Protein AF-A0A917HRB7-F1 (afdb_monomer)

Mean predicted aligned error: 7.83 Å

Sequence (64 aa):
MQATLQTYRDGTLTLRMDQAAAQAVFASILFASKFHDGIAPLTAVAKSGMASIDSDEKGLQPCQ

Radius of gyration: 14.27 Å; Cα contacts (8 Å, |Δi|>4): 53; chains: 1; bounding box: 45×18×31 Å

pLDDT: mean 83.52, std 14.59, range [42.59, 94.56]

Organism: NCBI:txid1560005

Secondary structure (DSSP, 8-state):
--EEEEE-TTS-EEEEE-HHHHHHHHHHHHHHTTT-TTTGGG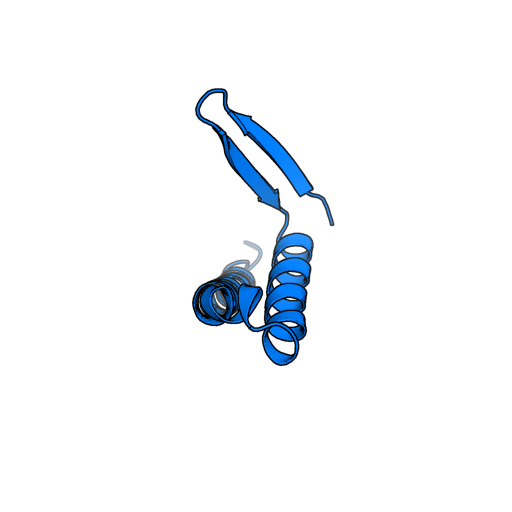HHHHHHHHHHHHHHHTT-----

Foldseek 3Di:
DDWDWDADPVRDIDIDDDLVRLLVVLVVLCVVLVPDVVSVVCVVVSVVSNVVSVVVVVVDDPDD

Solvent-accessible surface area (backbone atoms only — not comparable to full-atom values): 3851 Å² total; per-residue (Å²): 121,51,74,47,79,46,79,45,97,89,74,50,74,48,77,48,57,40,72,68,34,47,48,54,49,29,51,48,47,51,56,48,28,76,80,32,77,92,43,39,81,48,39,65,57,28,53,52,52,49,55,53,55,59,54,52,68,73,65,68,68,78,86,127

Nearest PDB structures (foldseek):
  2pwo-assembly1_B  TM=4.167E-01  e=5.444E+00  Human immunodeficiency virus 1
  2x83-assembly1_A  TM=3.748E-01  e=8.143E+00  Human immunodeficiency virus type 1 lw12.3 isolate
  2rp4-assembly1_A  TM=3.591E-01  e=8.709E+00  Drosophila melanogaster

Structure (mmCIF, N/CA/C/O backbone):
data_AF-A0A917HRB7-F1
#
_entry.id   AF-A0A917HRB7-F1
#
loop_
_atom_site.group_PDB
_atom_site.id
_atom_site.type_symbol
_atom_site.label_atom_id
_atom_site.label_alt_id
_atom_site.label_comp_id
_atom_site.label_asym_id
_atom_site.label_entity_id
_atom_site.label_seq_id
_atom_site.pdbx_PDB_ins_code
_atom_site.Cartn_x
_atom_site.Cartn_y
_atom_site.Cartn_z
_atom_site.occupancy
_atom_site.B_iso_or_equiv
_atom_site.auth_seq_id
_atom_site.auth_comp_id
_atom_site.auth_asym_id
_atom_site.auth_atom_id
_atom_site.pdbx_PDB_model_num
ATOM 1 N N . MET A 1 1 ? 11.702 9.099 -8.233 1.00 69.06 1 MET A N 1
ATOM 2 C CA . MET A 1 1 ? 10.347 9.020 -7.672 1.00 69.06 1 MET A CA 1
ATOM 3 C C . MET A 1 1 ? 9.359 9.557 -8.693 1.00 69.06 1 MET A C 1
ATOM 5 O O . MET A 1 1 ? 9.196 10.761 -8.846 1.00 69.06 1 MET A O 1
ATOM 9 N N . GLN A 1 2 ? 8.754 8.643 -9.430 1.00 80.81 2 GLN A N 1
ATOM 10 C CA . GLN A 1 2 ? 7.762 8.846 -10.463 1.00 80.81 2 GLN A CA 1
ATOM 11 C C . GLN A 1 2 ? 6.601 7.894 -10.187 1.00 80.81 2 GLN A C 1
ATOM 13 O O . GLN A 1 2 ? 6.792 6.739 -9.797 1.00 80.81 2 GLN A O 1
ATOM 18 N N . ALA A 1 3 ? 5.393 8.399 -10.400 1.00 83.69 3 ALA A N 1
ATOM 19 C CA . ALA A 1 3 ? 4.172 7.623 -10.333 1.00 83.69 3 ALA A CA 1
ATOM 20 C C . ALA A 1 3 ? 3.264 8.023 -11.495 1.00 83.69 3 ALA A C 1
ATOM 22 O O . ALA A 1 3 ? 3.156 9.200 -11.838 1.00 83.69 3 ALA A O 1
ATOM 23 N N . THR A 1 4 ? 2.604 7.044 -12.100 1.00 89.00 4 THR A N 1
ATOM 24 C CA . THR A 1 4 ? 1.642 7.253 -13.180 1.00 89.00 4 THR A CA 1
ATOM 25 C C . THR A 1 4 ? 0.336 6.577 -12.812 1.00 89.00 4 THR A C 1
ATOM 27 O O . THR A 1 4 ? 0.296 5.368 -12.588 1.00 89.00 4 THR A O 1
ATOM 30 N N . LEU A 1 5 ? -0.733 7.367 -12.758 1.00 88.88 5 LEU A N 1
ATOM 31 C CA . LEU A 1 5 ? -2.089 6.891 -12.528 1.00 88.88 5 LEU A CA 1
ATOM 32 C C . LEU A 1 5 ? -2.790 6.716 -13.875 1.00 88.88 5 LEU A C 1
ATOM 34 O O . LEU A 1 5 ? -2.853 7.649 -14.673 1.00 88.88 5 LEU A O 1
ATOM 38 N N . GLN A 1 6 ? -3.336 5.531 -14.113 1.00 90.25 6 GLN A N 1
ATOM 39 C CA . GLN A 1 6 ? -4.233 5.259 -15.228 1.00 90.25 6 GLN A CA 1
ATOM 40 C C . GLN A 1 6 ? -5.603 4.895 -14.686 1.00 90.25 6 GLN A C 1
ATOM 42 O O . GLN A 1 6 ? -5.730 4.023 -13.825 1.00 90.25 6 GLN A O 1
ATOM 47 N N . THR A 1 7 ? -6.621 5.576 -15.195 1.00 91.31 7 THR A N 1
ATOM 48 C CA . THR A 1 7 ? -8.013 5.337 -14.834 1.00 91.31 7 THR A CA 1
ATOM 49 C C . THR A 1 7 ? -8.702 4.597 -15.971 1.00 91.31 7 THR A C 1
ATOM 51 O O . THR A 1 7 ? -8.531 4.926 -17.146 1.00 91.31 7 THR A O 1
ATOM 54 N N . TYR A 1 8 ? -9.458 3.565 -15.625 1.00 89.69 8 TYR A N 1
ATOM 55 C CA . TYR A 1 8 ? -10.194 2.742 -16.571 1.00 89.69 8 TYR A CA 1
ATOM 56 C C . TYR A 1 8 ? -11.696 3.023 -16.432 1.00 89.69 8 TYR A C 1
ATOM 58 O O . TYR A 1 8 ? -12.182 3.467 -15.389 1.00 89.69 8 TYR A O 1
ATOM 66 N N . ARG A 1 9 ? -12.450 2.824 -17.522 1.00 88.31 9 ARG A N 1
ATOM 67 C CA . ARG A 1 9 ? -13.889 3.159 -17.590 1.00 88.31 9 ARG A CA 1
ATOM 68 C C . ARG A 1 9 ? -14.776 2.264 -16.719 1.00 88.31 9 ARG A C 1
ATOM 70 O O . ARG A 1 9 ? -15.925 2.613 -16.482 1.00 88.31 9 ARG A O 1
ATOM 77 N N . ASP A 1 10 ? -14.249 1.138 -16.260 1.00 91.38 10 ASP A N 1
ATOM 78 C CA . ASP A 1 10 ? -14.868 0.223 -15.298 1.00 91.38 10 ASP A CA 1
ATOM 79 C C . ASP A 1 10 ? -14.738 0.711 -13.840 1.00 91.38 10 ASP A C 1
ATOM 81 O O . ASP A 1 10 ? -15.215 0.047 -12.925 1.00 91.38 10 ASP A O 1
ATOM 85 N N . GLY A 1 11 ? -14.111 1.872 -13.617 1.00 87.31 11 GLY A N 1
ATOM 86 C CA . GLY A 1 11 ? -13.858 2.422 -12.285 1.00 87.31 11 GLY A CA 1
ATOM 87 C C . GLY A 1 11 ? -12.563 1.913 -11.652 1.00 87.31 11 GLY A C 1
ATOM 88 O O . GLY A 1 11 ? -12.235 2.317 -10.536 1.00 87.31 11 GLY A O 1
ATOM 89 N N . THR A 1 12 ? -11.801 1.072 -12.357 1.00 88.50 12 THR A N 1
ATOM 90 C CA . THR A 1 12 ? -10.509 0.577 -11.882 1.00 88.50 12 THR A CA 1
ATOM 91 C C . THR A 1 12 ? -9.428 1.645 -12.052 1.00 88.50 12 THR A C 1
ATOM 93 O O . THR A 1 12 ? -9.383 2.389 -13.035 1.00 88.50 12 THR A O 1
ATOM 96 N N . LEU A 1 13 ? -8.514 1.714 -11.086 1.00 89.31 13 LEU A N 1
ATOM 97 C CA . LEU A 1 13 ? -7.347 2.589 -11.111 1.00 89.31 13 LEU A CA 1
ATOM 98 C C . LEU A 1 13 ? -6.090 1.723 -11.067 1.00 89.31 13 LEU A C 1
ATOM 100 O O . LEU A 1 13 ? -5.945 0.883 -10.183 1.00 89.31 13 LEU A O 1
ATOM 104 N N . THR A 1 14 ? -5.170 1.929 -12.004 1.00 88.38 14 THR A N 1
ATOM 105 C CA . THR A 1 14 ? -3.833 1.329 -11.950 1.00 88.38 14 THR A CA 1
ATOM 106 C C . THR A 1 14 ? -2.817 2.409 -11.639 1.00 88.38 14 THR A C 1
ATOM 108 O O . THR A 1 14 ? -2.756 3.430 -12.321 1.00 88.38 14 THR A O 1
ATOM 111 N N . LEU A 1 15 ? -1.991 2.162 -10.630 1.00 86.44 15 LEU A N 1
ATOM 112 C CA . LEU A 1 15 ? -0.899 3.04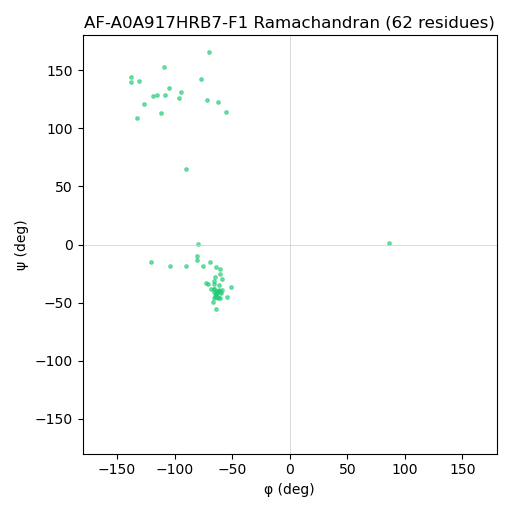2 -10.249 1.00 86.44 15 LEU A CA 1
ATOM 113 C C . LEU 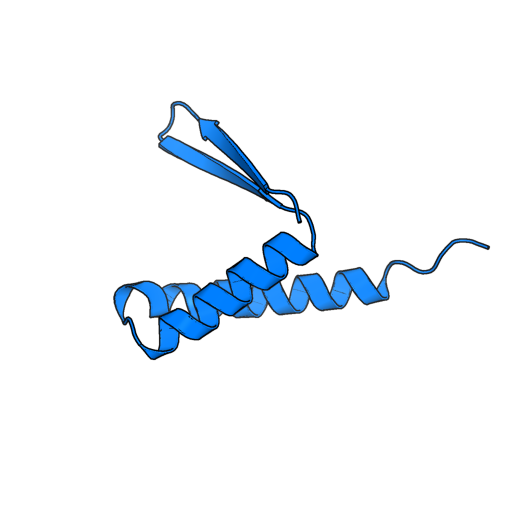A 1 15 ? 0.420 2.335 -10.561 1.00 86.44 15 LEU A C 1
ATOM 115 O O . LEU A 1 15 ? 0.733 1.309 -9.963 1.00 86.44 15 LEU A O 1
ATOM 119 N N . ARG A 1 16 ? 1.179 2.861 -11.524 1.00 87.38 16 ARG A N 1
ATOM 120 C CA . ARG A 1 16 ? 2.553 2.419 -11.787 1.00 87.38 16 ARG A CA 1
ATOM 121 C C . ARG A 1 16 ? 3.513 3.323 -11.039 1.00 87.38 16 ARG A C 1
ATOM 123 O O . ARG A 1 16 ? 3.382 4.540 -11.112 1.00 87.38 16 ARG A O 1
ATOM 130 N N . MET A 1 17 ? 4.458 2.734 -10.322 1.00 87.19 17 MET A N 1
ATOM 131 C CA . MET A 1 17 ? 5.397 3.448 -9.462 1.00 87.19 17 MET A CA 1
ATOM 132 C C . MET A 1 17 ? 6.789 2.860 -9.639 1.00 87.19 17 MET A C 1
ATOM 134 O O . MET A 1 17 ? 6.916 1.648 -9.814 1.00 87.19 17 MET A O 1
ATOM 138 N N . ASP A 1 18 ? 7.817 3.708 -9.584 1.00 89.69 18 ASP A N 1
ATOM 139 C CA . ASP A 1 18 ? 9.179 3.216 -9.362 1.00 89.69 18 ASP A CA 1
ATOM 140 C C . ASP A 1 18 ? 9.346 2.696 -7.925 1.00 89.69 18 ASP A C 1
ATOM 142 O O . ASP A 1 18 ? 8.506 2.944 -7.055 1.00 89.69 18 ASP A O 1
ATOM 146 N N . GLN A 1 19 ? 10.427 1.957 -7.675 1.00 88.12 19 GLN A N 1
ATOM 147 C CA . GLN A 1 19 ? 10.684 1.307 -6.390 1.00 88.12 19 GLN A CA 1
ATOM 148 C C . GLN A 1 19 ? 10.638 2.294 -5.210 1.00 88.12 19 GLN A C 1
ATOM 150 O O . GLN A 1 19 ? 9.966 2.036 -4.210 1.00 88.12 19 GLN A O 1
ATOM 155 N N . ALA A 1 20 ? 11.279 3.459 -5.352 1.00 89.00 20 ALA A N 1
ATOM 156 C CA . ALA A 1 20 ? 11.305 4.490 -4.316 1.00 89.00 20 ALA A CA 1
ATOM 157 C C . ALA A 1 20 ? 9.907 5.084 -4.072 1.00 89.00 20 ALA A C 1
ATOM 159 O O . ALA A 1 20 ? 9.521 5.343 -2.930 1.00 89.00 20 ALA A O 1
ATOM 160 N N . ALA A 1 21 ? 9.118 5.265 -5.135 1.00 89.44 21 ALA A N 1
ATOM 161 C CA . ALA A 1 21 ? 7.733 5.704 -5.027 1.00 89.44 21 ALA A CA 1
ATOM 162 C C . ALA A 1 21 ? 6.848 4.668 -4.314 1.00 89.44 21 ALA A C 1
ATOM 164 O O . ALA A 1 21 ? 6.084 5.031 -3.417 1.00 89.44 21 ALA A O 1
ATOM 165 N N . ALA A 1 22 ? 6.986 3.386 -4.655 1.00 89.88 22 ALA A N 1
ATOM 166 C CA . ALA A 1 22 ? 6.237 2.303 -4.024 1.00 89.88 22 ALA A CA 1
ATOM 167 C C . ALA A 1 22 ? 6.585 2.161 -2.530 1.00 89.88 22 ALA A C 1
ATOM 169 O O . ALA A 1 22 ? 5.688 2.048 -1.691 1.00 89.88 22 ALA A O 1
ATOM 170 N N . GLN A 1 23 ? 7.872 2.253 -2.180 1.00 91.50 23 GLN A N 1
ATOM 171 C CA . GLN A 1 23 ? 8.337 2.193 -0.794 1.00 91.50 23 GLN A CA 1
ATOM 172 C C . GLN A 1 23 ? 7.743 3.327 0.051 1.00 91.50 23 GLN A C 1
ATOM 174 O O . GLN A 1 23 ? 7.222 3.080 1.140 1.00 91.50 23 GLN A O 1
ATOM 179 N N . ALA A 1 24 ? 7.755 4.561 -0.464 1.00 93.06 24 ALA A N 1
ATOM 180 C CA . ALA A 1 24 ? 7.184 5.713 0.231 1.00 93.06 24 ALA A CA 1
ATOM 181 C C . ALA A 1 24 ? 5.674 5.557 0.477 1.00 93.06 24 ALA A C 1
ATOM 183 O O . ALA A 1 24 ? 5.183 5.907 1.554 1.00 93.06 24 ALA A O 1
ATOM 184 N N . VAL A 1 25 ? 4.932 4.995 -0.484 1.00 92.56 25 VAL A N 1
ATOM 185 C CA . VAL A 1 25 ? 3.493 4.735 -0.333 1.00 92.56 25 VAL A CA 1
ATOM 186 C C . VAL A 1 25 ? 3.231 3.677 0.728 1.00 92.56 25 VAL A C 1
ATOM 188 O O . VAL A 1 25 ? 2.432 3.914 1.634 1.00 92.56 25 VAL A O 1
ATOM 191 N N . PHE A 1 26 ? 3.915 2.532 0.674 1.00 93.25 26 PHE A N 1
ATOM 192 C CA . PHE A 1 26 ? 3.714 1.485 1.674 1.00 93.25 26 PHE A CA 1
ATOM 193 C C . PHE A 1 26 ? 4.113 1.947 3.077 1.00 93.25 26 PHE A C 1
ATOM 195 O O . PHE A 1 26 ? 3.360 1.712 4.022 1.00 93.25 26 PHE A O 1
ATOM 202 N N . ALA A 1 27 ? 5.222 2.676 3.223 1.00 93.69 27 ALA A N 1
ATOM 203 C CA . ALA A 1 27 ? 5.611 3.279 4.496 1.00 93.69 27 ALA A CA 1
ATOM 204 C C . ALA A 1 27 ? 4.541 4.255 5.018 1.00 93.69 27 ALA A C 1
ATOM 206 O O . ALA A 1 27 ? 4.197 4.219 6.201 1.00 93.69 27 ALA A O 1
ATOM 207 N N . SER A 1 28 ? 3.962 5.071 4.131 1.00 93.38 28 SER A N 1
ATOM 208 C CA . SER A 1 28 ? 2.886 6.010 4.475 1.00 93.38 28 SER A CA 1
ATOM 209 C C . SER A 1 28 ? 1.617 5.290 4.934 1.00 93.38 28 SER A C 1
ATOM 211 O O . SER A 1 28 ? 1.026 5.678 5.940 1.00 93.38 28 SER A O 1
ATOM 213 N N . ILE A 1 29 ? 1.225 4.205 4.257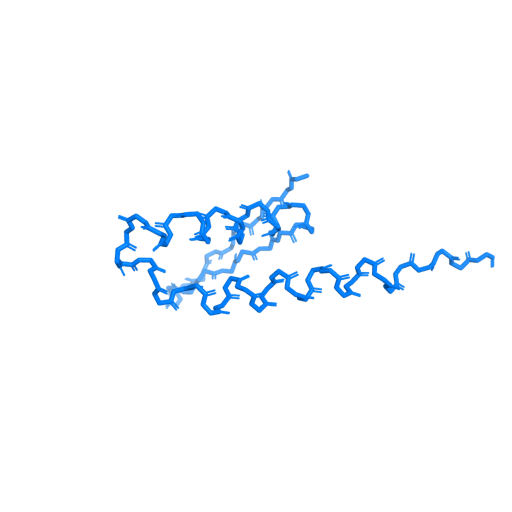 1.00 93.25 29 ILE A N 1
ATOM 214 C CA . ILE A 1 29 ? 0.078 3.370 4.652 1.00 93.25 29 ILE A CA 1
ATOM 215 C C . ILE A 1 29 ? 0.326 2.743 6.027 1.00 93.25 29 ILE A C 1
ATOM 217 O O . ILE A 1 29 ? -0.540 2.802 6.898 1.00 93.25 29 ILE A O 1
ATOM 221 N N . LEU A 1 30 ? 1.516 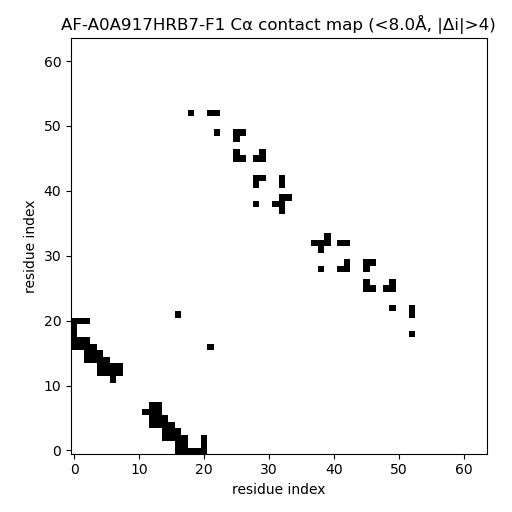2.180 6.254 1.00 94.31 30 LEU A N 1
ATOM 222 C CA . LEU A 1 30 ? 1.878 1.586 7.543 1.00 94.31 30 LEU A CA 1
ATOM 223 C C . LEU A 1 30 ? 1.868 2.619 8.666 1.00 94.31 30 LEU A C 1
ATOM 225 O O . LEU A 1 30 ? 1.394 2.320 9.761 1.00 94.31 30 LEU A O 1
ATOM 229 N N . PHE A 1 31 ? 2.348 3.831 8.397 1.00 94.56 31 PHE A N 1
ATOM 230 C CA . PHE A 1 31 ? 2.281 4.929 9.349 1.00 94.56 31 PHE A CA 1
ATOM 231 C C . PHE A 1 31 ? 0.829 5.322 9.647 1.00 94.56 31 PHE A C 1
ATOM 233 O O . PHE A 1 31 ? 0.413 5.261 10.802 1.00 94.56 31 PHE A O 1
ATOM 240 N N . ALA A 1 32 ? 0.035 5.639 8.622 1.00 93.81 32 ALA A N 1
ATOM 241 C CA . ALA A 1 32 ? -1.350 6.082 8.774 1.00 93.81 32 ALA A CA 1
ATOM 242 C C . ALA A 1 32 ? -2.244 5.023 9.441 1.00 93.81 32 ALA A C 1
ATOM 244 O O . ALA A 1 32 ? -3.101 5.365 10.252 1.00 93.81 32 ALA A O 1
ATOM 245 N N . SER A 1 33 ? -1.999 3.735 9.176 1.00 94.56 33 SER A N 1
ATOM 246 C CA . SER A 1 33 ? 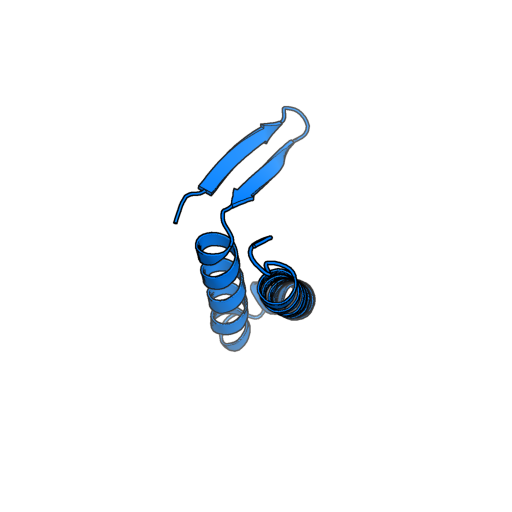-2.755 2.628 9.776 1.00 94.56 33 SER A CA 1
ATOM 247 C C . SER A 1 33 ? -2.666 2.557 11.303 1.00 94.56 33 SER A C 1
ATOM 249 O O . SER A 1 33 ? -3.543 1.979 11.932 1.00 94.56 33 SER A O 1
ATOM 251 N N . LYS A 1 34 ? -1.643 3.170 11.916 1.00 92.69 34 LYS A N 1
ATOM 252 C CA . LYS A 1 34 ? -1.517 3.249 13.380 1.00 92.69 34 LYS A CA 1
ATOM 253 C C . LYS A 1 34 ? -2.470 4.261 14.016 1.00 92.69 34 LYS A C 1
ATOM 255 O O . LYS A 1 34 ? -2.675 4.208 15.222 1.00 92.69 34 LYS A O 1
ATOM 260 N N . PHE A 1 35 ? -2.999 5.190 13.222 1.00 93.19 35 PHE A N 1
ATOM 261 C CA . PHE A 1 35 ? -3.799 6.321 13.695 1.00 93.19 35 PHE A CA 1
ATOM 262 C C . PHE A 1 35 ? -5.215 6.340 13.104 1.00 93.19 35 PHE A C 1
ATOM 264 O O . PHE A 1 35 ? -6.073 7.056 13.613 1.00 93.19 35 PHE A O 1
ATOM 271 N N . HIS A 1 36 ? -5.466 5.568 12.041 1.00 91.25 36 HIS A N 1
ATOM 272 C CA . HIS A 1 36 ? -6.736 5.552 11.321 1.00 91.25 36 HIS A CA 1
ATOM 273 C C . HIS A 1 36 ? -7.224 4.121 11.063 1.00 91.25 36 HIS A C 1
ATOM 275 O O . HIS A 1 36 ? -6.710 3.430 10.178 1.00 91.25 36 HIS A O 1
ATOM 281 N N . ASP A 1 37 ? -8.286 3.712 11.766 1.00 87.88 37 ASP A N 1
ATOM 282 C CA . ASP A 1 37 ? -8.896 2.378 11.635 1.00 87.88 37 ASP A CA 1
ATOM 283 C C . ASP A 1 37 ? -9.390 2.070 10.215 1.00 87.88 37 ASP A C 1
ATOM 285 O O . ASP A 1 37 ? -9.329 0.928 9.769 1.00 87.88 37 ASP A O 1
ATOM 289 N N . GLY A 1 38 ? -9.803 3.089 9.452 1.00 90.62 38 GLY A N 1
ATOM 290 C CA . GLY A 1 38 ? -10.221 2.916 8.055 1.00 90.62 38 GLY A CA 1
ATOM 291 C C . GLY A 1 38 ? -9.101 2.439 7.119 1.00 90.62 38 GLY A C 1
ATOM 292 O O . GLY A 1 38 ? -9.381 1.911 6.047 1.00 90.62 38 GLY A O 1
ATOM 293 N N . ILE A 1 39 ? -7.836 2.603 7.520 1.00 86.50 39 ILE A N 1
ATOM 294 C CA . ILE A 1 39 ? -6.647 2.231 6.738 1.00 86.50 39 ILE A CA 1
ATOM 295 C C . ILE A 1 39 ? -6.008 0.941 7.281 1.00 86.50 39 ILE A C 1
ATOM 297 O O . ILE A 1 39 ? -5.284 0.265 6.552 1.00 86.50 39 ILE A O 1
ATOM 301 N N . ALA A 1 40 ? -6.313 0.539 8.521 1.00 89.50 40 ALA A N 1
ATOM 302 C CA . ALA A 1 40 ? -5.790 -0.679 9.152 1.00 89.50 40 ALA A CA 1
ATOM 303 C C . ALA A 1 40 ? -5.932 -1.971 8.311 1.00 89.50 4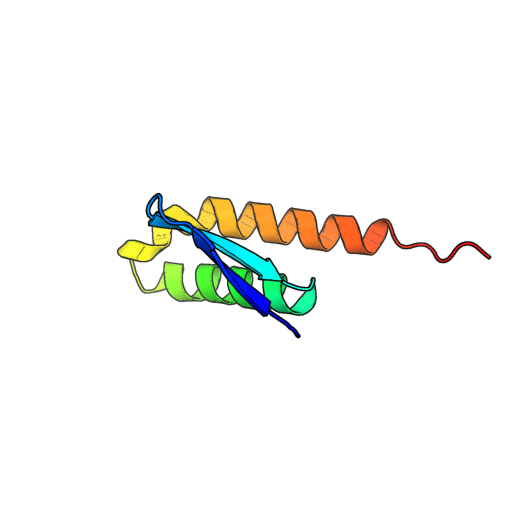0 ALA A C 1
ATOM 305 O O . ALA A 1 40 ? -4.991 -2.772 8.299 1.00 89.50 40 ALA A O 1
ATOM 306 N N . PRO A 1 41 ? -7.011 -2.189 7.529 1.00 93.06 41 PRO A N 1
ATOM 307 C CA . PRO A 1 41 ? -7.104 -3.359 6.651 1.00 93.06 41 PRO A CA 1
ATOM 308 C C . PRO A 1 41 ? -5.997 -3.427 5.584 1.00 93.06 41 PRO A C 1
ATOM 310 O O . PRO A 1 41 ? -5.628 -4.512 5.135 1.00 93.06 41 PRO A O 1
ATOM 313 N N . LEU A 1 42 ? -5.424 -2.282 5.196 1.00 91.31 42 LEU A N 1
ATOM 314 C CA . LEU A 1 42 ? -4.369 -2.194 4.182 1.00 91.31 42 LEU A CA 1
ATOM 315 C C . LEU A 1 42 ? -2.977 -2.535 4.732 1.00 91.31 42 LEU A C 1
ATOM 317 O O . LEU A 1 42 ? -2.041 -2.722 3.954 1.00 91.31 42 LEU A O 1
ATOM 321 N N . THR A 1 43 ? -2.814 -2.666 6.053 1.00 93.56 43 THR A N 1
ATOM 322 C CA . THR A 1 43 ? -1.519 -2.954 6.686 1.00 93.56 43 THR A CA 1
ATOM 323 C C . THR A 1 43 ? -0.907 -4.264 6.185 1.00 93.56 43 THR A C 1
ATOM 325 O O . THR A 1 43 ? 0.302 -4.323 5.962 1.00 93.56 43 THR A O 1
ATOM 328 N N . ALA A 1 44 ? -1.709 -5.314 5.975 1.00 92.12 44 ALA A N 1
ATOM 329 C CA . ALA A 1 44 ? -1.210 -6.601 5.476 1.00 92.12 44 ALA A CA 1
ATOM 330 C C . ALA A 1 44 ? -0.670 -6.493 4.039 1.00 92.12 44 ALA A C 1
ATOM 332 O O . ALA A 1 44 ? 0.398 -7.028 3.727 1.00 92.12 44 ALA A O 1
ATOM 333 N N . VAL A 1 45 ? -1.371 -5.736 3.189 1.00 91.94 45 VAL A N 1
ATOM 334 C CA . VAL A 1 45 ? -0.963 -5.463 1.805 1.00 91.94 45 VAL A CA 1
ATOM 335 C C . VAL A 1 45 ? 0.322 -4.640 1.788 1.00 91.94 45 VAL A C 1
ATOM 337 O O . VAL A 1 45 ? 1.270 -5.000 1.097 1.00 91.94 45 VAL A O 1
ATOM 340 N N . ALA A 1 46 ? 0.400 -3.589 2.607 1.00 92.19 46 ALA A N 1
ATOM 341 C CA . ALA A 1 46 ? 1.573 -2.725 2.665 1.00 92.19 46 ALA A CA 1
ATOM 342 C C . ALA A 1 46 ? 2.825 -3.438 3.204 1.00 92.19 46 ALA A C 1
ATOM 344 O O . ALA A 1 46 ? 3.918 -3.234 2.679 1.00 92.19 46 ALA A O 1
ATOM 345 N N . LYS A 1 47 ? 2.680 -4.320 4.205 1.00 93.31 47 LYS A N 1
ATOM 346 C CA . LYS A 1 47 ? 3.787 -5.167 4.688 1.00 93.31 47 LYS A CA 1
ATOM 347 C C . LYS A 1 47 ? 4.290 -6.116 3.603 1.00 93.31 47 LYS A C 1
ATOM 349 O O . LYS A 1 47 ? 5.497 -6.237 3.420 1.00 93.31 47 LYS A O 1
ATOM 354 N N . SER A 1 48 ? 3.369 -6.758 2.886 1.00 92.62 48 SER A N 1
ATOM 355 C CA . SER A 1 48 ? 3.715 -7.685 1.803 1.00 92.62 48 SER A CA 1
ATOM 356 C C . SER A 1 48 ? 4.423 -6.953 0.661 1.00 92.62 48 SER A C 1
ATOM 358 O O . SER A 1 48 ? 5.476 -7.395 0.217 1.00 92.62 48 SER A O 1
ATOM 360 N N . GLY A 1 49 ? 3.910 -5.785 0.260 1.00 89.12 49 GLY A N 1
ATOM 361 C CA . GLY A 1 49 ? 4.527 -4.941 -0.764 1.00 89.12 49 GLY A CA 1
ATOM 362 C C . GLY A 1 49 ? 5.934 -4.462 -0.393 1.00 89.12 49 GLY A C 1
ATOM 363 O O . GLY A 1 49 ? 6.830 -4.514 -1.230 1.00 89.12 49 GLY A O 1
ATOM 364 N N . MET A 1 50 ? 6.168 -4.076 0.867 1.00 90.00 50 MET A N 1
ATOM 365 C CA . MET A 1 50 ? 7.516 -3.732 1.348 1.00 90.00 50 MET A CA 1
ATOM 366 C C . MET A 1 50 ? 8.490 -4.916 1.286 1.00 90.00 50 MET A C 1
ATOM 368 O O . MET A 1 50 ? 9.636 -4.732 0.888 1.00 90.00 50 MET A O 1
ATOM 372 N N . ALA A 1 51 ? 8.048 -6.129 1.633 1.00 89.94 51 ALA A N 1
ATOM 373 C CA . ALA A 1 51 ? 8.895 -7.322 1.550 1.00 89.94 51 ALA A CA 1
ATOM 374 C C . ALA A 1 51 ? 9.269 -7.680 0.097 1.00 89.94 51 ALA A C 1
ATOM 376 O O . ALA A 1 51 ? 10.377 -8.148 -0.167 1.00 89.94 51 ALA A O 1
ATOM 377 N N . SER A 1 52 ? 8.364 -7.432 -0.855 1.00 83.62 52 SER A N 1
ATOM 378 C CA . SER A 1 52 ? 8.634 -7.615 -2.285 1.00 83.62 52 SER A CA 1
ATOM 379 C C . SER A 1 52 ? 9.647 -6.602 -2.826 1.00 83.62 52 SER A C 1
ATOM 381 O O . SER A 1 52 ? 10.499 -6.976 -3.624 1.00 83.62 52 SER A O 1
ATOM 383 N N . ILE A 1 53 ? 9.593 -5.348 -2.362 1.00 81.75 53 ILE A N 1
ATOM 384 C CA . ILE A 1 53 ? 10.547 -4.294 -2.748 1.00 81.75 53 ILE A CA 1
ATOM 385 C C . ILE A 1 53 ? 11.975 -4.617 -2.279 1.00 81.75 53 ILE A C 1
ATOM 387 O O . ILE A 1 53 ? 12.913 -4.431 -3.049 1.00 81.75 53 ILE A O 1
ATOM 391 N N . ASP A 1 54 ? 12.138 -5.126 -1.052 1.00 71.44 54 ASP A N 1
ATOM 392 C CA . ASP A 1 54 ? 13.447 -5.528 -0.496 1.00 71.44 54 ASP A CA 1
ATOM 393 C C . ASP A 1 54 ? 14.053 -6.728 -1.251 1.00 71.44 54 ASP A C 1
ATOM 395 O O . ASP A 1 54 ? 15.267 -6.850 -1.415 1.00 71.44 54 ASP A O 1
ATOM 399 N N . SER A 1 55 ? 13.186 -7.608 -1.761 1.00 62.53 55 SER A N 1
ATOM 400 C CA . SE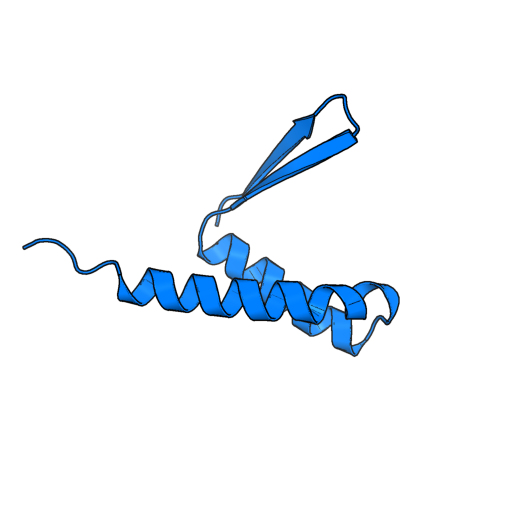R A 1 55 ? 13.598 -8.788 -2.527 1.00 62.53 55 SER A CA 1
ATOM 401 C C . SER A 1 55 ? 14.104 -8.436 -3.932 1.00 62.53 55 SER A C 1
ATOM 403 O O . SER A 1 55 ? 15.012 -9.103 -4.426 1.00 62.53 55 SER A O 1
ATOM 405 N N . ASP A 1 56 ? 13.557 -7.390 -4.561 1.00 56.94 56 ASP A N 1
ATOM 406 C CA . ASP A 1 56 ? 13.971 -6.912 -5.893 1.00 56.94 56 ASP A CA 1
ATOM 407 C C . ASP A 1 56 ? 15.359 -6.244 -5.852 1.00 56.94 56 ASP A C 1
ATOM 409 O O . ASP A 1 56 ? 16.189 -6.446 -6.738 1.00 56.94 56 ASP A O 1
ATOM 413 N N . GLU A 1 57 ? 15.676 -5.560 -4.746 1.00 53.12 57 GLU A N 1
ATOM 414 C CA . GLU A 1 57 ? 16.993 -4.950 -4.515 1.00 53.12 57 GLU A CA 1
ATOM 415 C C . GLU A 1 57 ? 18.124 -5.991 -4.410 1.00 53.12 57 GLU A C 1
ATOM 417 O O . GLU A 1 57 ? 19.265 -5.721 -4.785 1.00 53.12 57 GLU A O 1
ATOM 422 N N . LYS A 1 58 ? 17.817 -7.220 -3.970 1.00 52.12 58 LYS A N 1
ATOM 423 C CA . LYS A 1 58 ? 18.782 -8.335 -3.947 1.00 52.12 58 LYS A CA 1
ATOM 424 C C . LYS A 1 58 ? 18.962 -9.035 -5.296 1.00 52.12 58 LYS A C 1
ATOM 426 O O . LYS A 1 58 ? 19.904 -9.815 -5.435 1.00 52.12 58 LYS A O 1
ATOM 431 N N . GLY A 1 59 ? 18.086 -8.785 -6.271 1.00 46.41 59 GLY A N 1
ATOM 432 C CA . GLY A 1 59 ? 18.121 -9.413 -7.596 1.00 46.41 59 GLY A CA 1
ATOM 433 C C . GLY A 1 59 ? 18.938 -8.650 -8.640 1.00 46.41 59 GLY A C 1
ATOM 434 O O . GLY A 1 59 ? 19.338 -9.236 -9.645 1.00 46.41 59 GLY A O 1
ATOM 435 N N . LEU A 1 60 ? 19.226 -7.366 -8.415 1.00 48.44 60 LEU A N 1
ATOM 436 C CA . LEU A 1 60 ? 19.936 -6.526 -9.378 1.00 48.44 60 LEU A CA 1
ATOM 437 C C . LEU A 1 60 ? 21.456 -6.577 -9.154 1.00 48.44 60 LEU A C 1
ATOM 439 O O . LEU A 1 60 ? 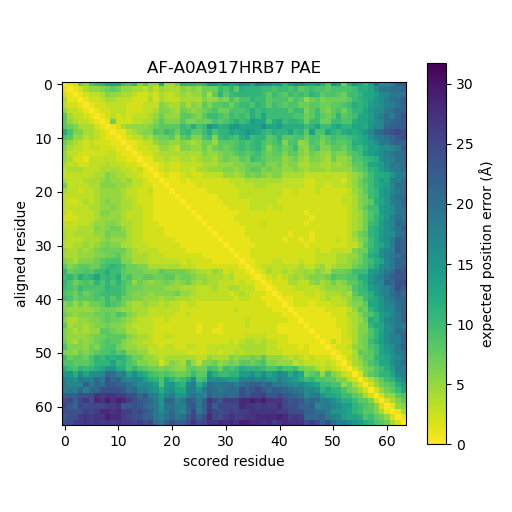22.093 -5.585 -8.806 1.00 48.44 60 LEU A O 1
ATOM 443 N N . GLN A 1 61 ? 22.059 -7.752 -9.355 1.00 54.22 61 GLN A N 1
ATOM 444 C CA . GLN A 1 61 ? 23.503 -7.812 -9.591 1.00 54.22 61 GLN A CA 1
ATOM 445 C C . GLN A 1 61 ? 23.777 -7.265 -11.000 1.00 54.22 61 GLN A C 1
ATOM 447 O O . GLN A 1 61 ? 23.189 -7.773 -11.959 1.00 54.22 61 GLN A O 1
ATOM 452 N N . PRO A 1 62 ? 24.636 -6.243 -11.174 1.00 46.47 62 PRO A N 1
ATOM 453 C CA . PRO A 1 62 ? 25.040 -5.831 -12.508 1.00 46.47 62 PRO A CA 1
ATOM 454 C C . PRO A 1 62 ? 25.775 -7.005 -13.158 1.00 46.47 62 PRO A C 1
ATOM 456 O O . PRO A 1 62 ? 26.759 -7.503 -12.609 1.00 46.47 62 PRO A O 1
ATOM 459 N N . CYS A 1 63 ? 25.284 -7.467 -14.309 1.00 53.81 63 CYS A N 1
ATOM 460 C CA . CYS A 1 63 ? 26.066 -8.334 -15.180 1.00 53.81 63 CYS A CA 1
ATOM 461 C C . CYS A 1 63 ? 27.383 -7.604 -15.491 1.00 53.81 63 CYS A C 1
ATOM 463 O O . CYS A 1 63 ? 27.349 -6.521 -16.080 1.00 53.81 63 CYS A O 1
ATOM 465 N N . GLN A 1 64 ? 28.500 -8.159 -15.010 1.00 42.59 64 GLN A N 1
ATOM 466 C CA . GLN A 1 64 ? 29.853 -7.741 -15.387 1.00 42.59 64 GLN A CA 1
ATOM 467 C C . GLN A 1 64 ? 30.159 -8.127 -16.831 1.00 42.59 64 GLN A C 1
ATOM 469 O O . GLN A 1 64 ? 29.687 -9.205 -17.261 1.00 42.59 64 GLN A O 1
#